Protein AF-A0A925TWE1-F1 (afdb_monomer_lite)

Sequence (85 aa):
TETGIKLKLLQALFKGRFCIVNSAMVNNTGLEKYCIVADDAEQMKAAIHKTFKKEFSDADLLFRKNIEKEFSDISEIKKLITLLQ

Radius of gyration: 13.25 Å; chains: 1; bounding box: 26×25×35 Å

Structure (mmCIF, N/CA/C/O backbone):
data_AF-A0A925TWE1-F1
#
_entry.id   AF-A0A925TWE1-F1
#
loop_
_atom_site.group_PDB
_atom_site.id
_atom_site.type_symbol
_atom_site.label_atom_id
_atom_site.label_alt_id
_atom_site.label_comp_id
_atom_site.label_asym_id
_atom_site.label_entity_id
_atom_site.label_seq_id
_atom_site.pdbx_PDB_ins_code
_atom_site.Cartn_x
_atom_site.Cartn_y
_atom_site.Cartn_z
_atom_site.occupancy
_atom_site.B_iso_or_equiv
_atom_site.auth_seq_id
_atom_site.auth_comp_id
_atom_site.auth_asym_id
_atom_site.auth_atom_id
_atom_site.pdbx_PDB_model_num
ATOM 1 N N . THR A 1 1 ? -13.630 -9.712 12.750 1.00 35.34 1 THR A N 1
ATOM 2 C CA . THR A 1 1 ? -12.247 -10.208 12.972 1.00 35.34 1 THR A CA 1
ATOM 3 C C . THR A 1 1 ? -11.227 -9.501 12.066 1.00 35.34 1 THR A C 1
ATOM 5 O O . THR A 1 1 ? -10.252 -10.104 11.643 1.00 35.34 1 THR A O 1
ATOM 8 N N . GLU A 1 2 ? -11.374 -8.192 11.813 1.00 51.19 2 GLU A N 1
ATOM 9 C CA . GLU A 1 2 ? -10.611 -7.456 10.773 1.00 51.19 2 GLU A CA 1
ATOM 10 C C . GLU A 1 2 ? -9.422 -6.623 11.295 1.00 51.19 2 GLU A C 1
ATOM 12 O O . GLU A 1 2 ? -8.661 -6.045 10.520 1.00 51.19 2 GLU A O 1
ATOM 17 N N . THR A 1 3 ? -9.221 -6.547 12.611 1.00 55.38 3 THR A N 1
ATOM 18 C CA . THR A 1 3 ? -8.224 -5.652 13.229 1.00 55.38 3 THR A CA 1
ATOM 19 C C . THR A 1 3 ? -6.773 -6.092 13.004 1.00 55.38 3 THR A C 1
ATOM 21 O O . THR A 1 3 ? -5.876 -5.252 12.932 1.00 55.38 3 THR A O 1
ATOM 24 N N . GLY A 1 4 ? -6.522 -7.392 12.815 1.00 64.56 4 GLY A N 1
ATOM 25 C CA . GLY A 1 4 ? -5.167 -7.925 12.632 1.00 64.56 4 GLY A CA 1
ATOM 26 C C . GLY A 1 4 ? -4.493 -7.512 11.318 1.00 64.56 4 GLY A C 1
ATOM 27 O O . GLY A 1 4 ? -3.275 -7.346 11.283 1.00 64.56 4 GLY A O 1
ATOM 28 N N . ILE A 1 5 ? -5.266 -7.319 10.242 1.00 71.31 5 ILE A N 1
ATOM 29 C CA . ILE A 1 5 ? -4.732 -6.904 8.932 1.00 71.31 5 ILE A CA 1
ATOM 30 C C . ILE A 1 5 ? -4.359 -5.420 8.962 1.00 71.31 5 ILE A C 1
ATOM 32 O O . ILE A 1 5 ? -3.256 -5.069 8.545 1.00 71.31 5 ILE A O 1
ATOM 36 N N . LYS A 1 6 ? -5.218 -4.573 9.550 1.00 73.19 6 LYS A N 1
A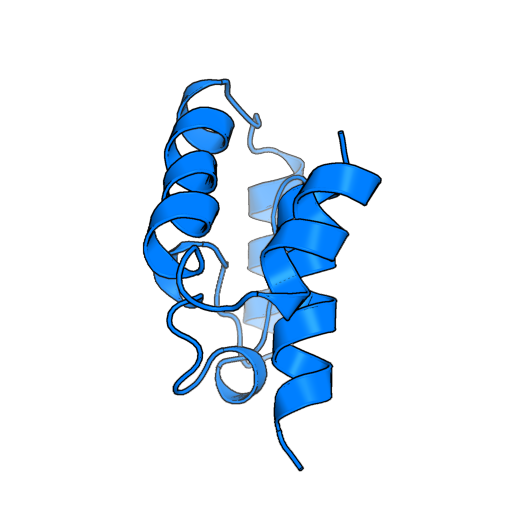TOM 37 C CA . LYS A 1 6 ? -4.952 -3.136 9.731 1.00 73.19 6 LYS A CA 1
ATOM 38 C C . LYS A 1 6 ? -3.632 -2.896 10.465 1.00 73.19 6 LYS A C 1
ATOM 40 O O . LYS A 1 6 ? -2.807 -2.120 9.994 1.00 73.19 6 LYS A O 1
ATOM 45 N N . LEU A 1 7 ? -3.390 -3.611 11.568 1.00 76.94 7 LEU A N 1
ATOM 46 C CA . LEU A 1 7 ? -2.175 -3.428 12.368 1.00 76.94 7 LEU A CA 1
ATOM 47 C C . LEU A 1 7 ? -0.905 -3.890 11.636 1.00 76.94 7 LEU A C 1
ATOM 49 O O . LEU A 1 7 ? 0.113 -3.199 11.661 1.00 76.94 7 LEU A O 1
ATOM 53 N N . LYS A 1 8 ? -0.965 -5.036 10.946 1.00 80.56 8 LYS A N 1
ATOM 54 C CA . LYS A 1 8 ? 0.165 -5.548 10.152 1.00 80.56 8 LYS A CA 1
ATOM 55 C C . LYS A 1 8 ? 0.520 -4.608 9.003 1.00 80.56 8 LYS A C 1
ATOM 57 O O . LYS A 1 8 ? 1.699 -4.358 8.764 1.00 80.56 8 LYS A O 1
ATOM 62 N N . LEU A 1 9 ? -0.490 -4.076 8.315 1.00 83.06 9 LEU A N 1
ATOM 63 C CA . LEU A 1 9 ? -0.287 -3.135 7.221 1.00 83.06 9 LEU A CA 1
ATOM 64 C C . LEU A 1 9 ? 0.307 -1.816 7.717 1.00 83.06 9 LEU A C 1
ATOM 66 O O . LEU A 1 9 ? 1.242 -1.294 7.117 1.00 83.06 9 LEU A O 1
ATOM 70 N N . LEU A 1 10 ? -0.187 -1.320 8.847 1.00 82.31 10 LEU A N 1
ATOM 71 C CA . LEU A 1 10 ? 0.342 -0.125 9.482 1.00 82.31 10 LEU A CA 1
ATOM 72 C C . LEU A 1 10 ? 1.823 -0.294 9.844 1.00 82.31 10 LEU A C 1
ATOM 74 O O . LEU A 1 10 ? 2.651 0.541 9.490 1.00 82.31 10 LEU A O 1
ATOM 78 N N . GLN A 1 11 ? 2.180 -1.416 10.471 1.00 81.94 11 GLN A N 1
ATOM 79 C CA . GLN A 1 11 ? 3.574 -1.731 10.774 1.00 81.94 11 GLN A CA 1
ATOM 80 C C . GLN A 1 11 ? 4.435 -1.788 9.502 1.00 81.94 11 GLN A C 1
ATOM 82 O O . GLN A 1 11 ? 5.561 -1.289 9.504 1.00 81.94 11 GLN A O 1
ATOM 87 N N . ALA A 1 12 ? 3.921 -2.376 8.418 1.00 86.44 12 ALA A N 1
ATOM 88 C CA . ALA A 1 12 ? 4.620 -2.420 7.138 1.00 86.44 12 ALA A CA 1
ATOM 89 C C . ALA A 1 12 ? 4.814 -1.017 6.533 1.00 86.44 12 ALA A C 1
ATOM 91 O O . ALA A 1 12 ? 5.878 -0.745 5.984 1.00 86.44 12 ALA A O 1
ATOM 92 N N . LEU A 1 13 ? 3.838 -0.116 6.683 1.00 85.81 13 LEU A N 1
ATOM 93 C CA . LEU A 1 13 ? 3.922 1.274 6.221 1.00 85.81 13 LEU A CA 1
ATOM 94 C C . LEU A 1 13 ? 4.937 2.107 7.010 1.00 85.81 13 LEU A C 1
ATOM 96 O O . LEU A 1 13 ? 5.618 2.940 6.415 1.00 85.81 13 LEU A O 1
ATOM 100 N N . PHE A 1 14 ? 5.061 1.870 8.320 1.00 82.12 14 PHE A N 1
ATOM 101 C CA . PHE A 1 14 ? 6.043 2.559 9.164 1.00 82.12 14 PHE A CA 1
ATOM 102 C C . PHE A 1 14 ? 7.466 2.0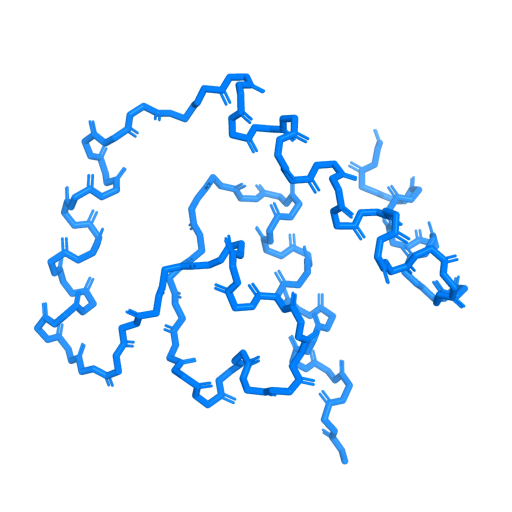18 8.992 1.00 82.12 14 PHE A C 1
ATOM 104 O O . PHE A 1 14 ? 8.414 2.797 8.975 1.00 82.12 1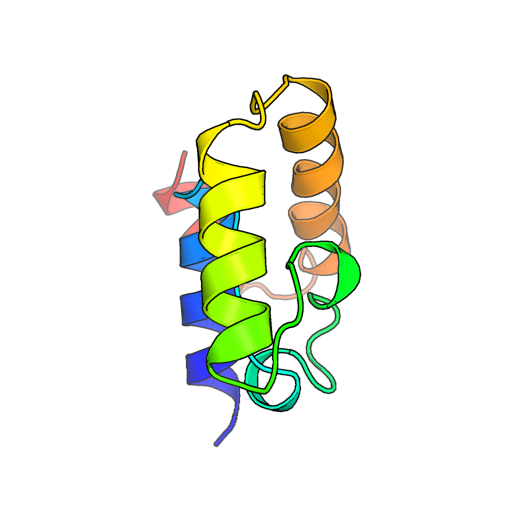4 PHE A O 1
ATOM 111 N N . LYS A 1 15 ? 7.638 0.696 8.854 1.00 81.19 15 LYS A N 1
ATOM 112 C CA . LYS A 1 15 ? 8.968 0.073 8.699 1.00 81.19 15 LYS A CA 1
ATOM 113 C C . LYS A 1 15 ? 9.452 -0.006 7.247 1.00 81.19 15 LYS A C 1
ATOM 115 O O . LYS A 1 15 ? 10.617 -0.312 7.009 1.00 81.19 15 LYS A O 1
ATOM 120 N N . GLY A 1 16 ? 8.560 0.183 6.278 1.00 82.44 16 GLY A N 1
ATOM 121 C CA . GLY A 1 16 ? 8.809 -0.061 4.859 1.00 82.44 16 GLY A CA 1
ATOM 122 C C . GLY A 1 16 ? 8.823 1.200 3.992 1.00 82.44 16 GLY A C 1
ATOM 123 O O . GLY A 1 16 ? 8.399 2.279 4.396 1.00 82.44 16 GLY A O 1
ATOM 124 N N . ARG A 1 17 ? 9.299 1.046 2.746 1.00 87.19 17 ARG A N 1
ATOM 125 C CA . ARG A 1 17 ? 9.361 2.127 1.741 1.00 87.19 17 ARG A CA 1
ATOM 126 C C . ARG A 1 17 ? 8.122 2.214 0.865 1.00 87.19 17 ARG A C 1
ATOM 128 O O . ARG A 1 17 ? 7.533 3.276 0.776 1.00 87.19 17 ARG A O 1
ATOM 135 N N . PHE A 1 18 ? 7.702 1.136 0.218 1.00 90.06 18 PHE A N 1
ATOM 136 C CA . PHE A 1 18 ? 6.461 1.096 -0.559 1.00 90.06 18 PHE A CA 1
ATOM 137 C C . PHE A 1 18 ? 5.706 -0.173 -0.173 1.00 90.06 18 PHE A C 1
ATOM 139 O O . PHE A 1 18 ? 6.303 -1.246 -0.131 1.00 90.06 18 PHE A O 1
ATOM 146 N N . CYS A 1 19 ? 4.413 -0.049 0.122 1.00 91.19 19 CYS A N 1
ATOM 147 C CA . CYS A 1 19 ? 3.550 -1.185 0.433 1.00 91.19 19 CYS A CA 1
ATOM 148 C C . CYS A 1 19 ? 2.649 -1.457 -0.765 1.00 91.19 19 CYS A C 1
ATOM 150 O O . CYS A 1 19 ? 1.844 -0.602 -1.128 1.00 91.19 19 CYS A O 1
ATOM 152 N N . ILE A 1 20 ? 2.808 -2.631 -1.371 1.00 93.00 20 ILE A N 1
ATOM 153 C CA . ILE A 1 20 ? 1.954 -3.117 -2.454 1.00 93.00 20 ILE A CA 1
ATOM 154 C C . ILE A 1 20 ? 0.978 -4.113 -1.839 1.00 93.00 20 ILE A C 1
ATOM 156 O O . ILE A 1 20 ? 1.396 -5.006 -1.102 1.00 93.00 20 ILE A O 1
ATOM 160 N N . VAL A 1 21 ? -0.309 -3.922 -2.091 1.00 91.44 21 VAL A N 1
ATOM 161 C CA . VAL A 1 21 ? -1.394 -4.651 -1.429 1.00 91.44 21 VAL A CA 1
ATOM 162 C C . VAL A 1 21 ? -2.542 -4.888 -2.395 1.00 91.44 21 VAL A C 1
ATOM 164 O O . VAL A 1 21 ? -2.718 -4.131 -3.346 1.00 91.44 21 VAL A O 1
ATOM 167 N N . ASN A 1 22 ? -3.368 -5.886 -2.107 1.00 91.62 22 ASN A N 1
ATOM 168 C CA . ASN A 1 22 ? -4.621 -6.083 -2.829 1.00 91.62 22 ASN A CA 1
ATOM 169 C C . ASN A 1 22 ? -5.714 -5.193 -2.224 1.00 91.62 22 ASN A C 1
ATOM 171 O O . ASN A 1 22 ? -5.676 -4.873 -1.031 1.00 91.62 22 ASN A O 1
ATOM 175 N N . SER A 1 23 ? -6.735 -4.864 -3.011 1.00 90.25 23 SER A N 1
ATOM 176 C CA . SER A 1 23 ? -7.898 -4.070 -2.602 1.00 90.25 23 SER A CA 1
ATOM 177 C C . SER A 1 23 ? -8.551 -4.631 -1.340 1.00 90.25 23 SER A C 1
ATOM 179 O O . SER A 1 23 ? -8.879 -3.884 -0.422 1.00 90.25 23 SER A O 1
ATOM 181 N N . ALA A 1 24 ? -8.646 -5.960 -1.225 1.00 86.88 24 ALA A N 1
ATOM 182 C CA . ALA A 1 24 ? -9.203 -6.630 -0.049 1.00 86.88 24 ALA A CA 1
ATOM 183 C C . ALA A 1 24 ? -8.447 -6.329 1.262 1.00 86.88 24 ALA A C 1
ATOM 185 O O . ALA A 1 24 ? -9.045 -6.383 2.332 1.00 86.88 24 ALA A O 1
ATOM 186 N N . MET A 1 25 ? -7.148 -6.009 1.202 1.00 82.94 25 MET A N 1
ATOM 187 C CA . MET A 1 25 ? -6.346 -5.705 2.394 1.00 82.94 25 MET A CA 1
ATOM 188 C C . MET A 1 25 ? -6.546 -4.282 2.909 1.00 82.94 25 MET A C 1
ATOM 190 O O . MET A 1 25 ? -6.343 -4.036 4.097 1.00 82.94 25 MET A O 1
ATOM 194 N N . VAL A 1 26 ? -6.883 -3.350 2.018 1.00 85.75 26 VAL A N 1
ATOM 195 C CA . VAL A 1 26 ? -7.012 -1.928 2.350 1.00 85.75 26 VAL A CA 1
ATOM 196 C C . VAL A 1 26 ? -8.450 -1.458 2.429 1.00 85.75 26 VAL A C 1
ATOM 198 O O . VAL A 1 26 ? -8.674 -0.395 2.991 1.00 85.75 26 VAL A O 1
ATOM 201 N N . ASN A 1 27 ? -9.412 -2.239 1.946 1.00 84.12 27 ASN A N 1
ATOM 202 C CA . ASN A 1 27 ? -10.817 -1.859 1.938 1.00 84.12 27 ASN A CA 1
ATOM 203 C C . ASN A 1 27 ? -11.318 -1.463 3.340 1.00 84.12 27 ASN A C 1
ATOM 205 O O . ASN A 1 27 ? -11.157 -2.220 4.301 1.00 84.12 27 ASN A O 1
ATOM 209 N N . ASN A 1 28 ? -11.934 -0.284 3.461 1.00 78.00 28 ASN A N 1
ATOM 210 C CA . ASN A 1 28 ? -12.446 0.272 4.723 1.00 78.00 28 ASN A CA 1
ATOM 211 C C . ASN A 1 28 ? -11.373 0.422 5.821 1.00 78.00 28 ASN A C 1
ATOM 213 O O . ASN A 1 28 ? -11.668 0.375 7.027 1.00 78.00 28 ASN A O 1
ATOM 217 N N . THR A 1 29 ? -10.105 0.571 5.428 1.00 78.31 29 THR A N 1
ATOM 218 C CA . THR A 1 29 ? -9.007 0.786 6.379 1.00 78.31 29 THR A CA 1
ATOM 219 C C . THR A 1 29 ? -8.603 2.244 6.504 1.00 78.31 29 THR A C 1
ATOM 221 O O . THR A 1 29 ? -8.068 2.593 7.551 1.00 78.31 29 THR A O 1
ATOM 224 N N . GLY A 1 30 ? -8.861 3.083 5.496 1.00 80.75 30 GLY A N 1
ATOM 225 C CA . GLY A 1 30 ? -8.331 4.448 5.430 1.00 80.75 30 GLY A CA 1
ATOM 226 C C . GLY A 1 30 ? -6.848 4.502 5.030 1.00 80.75 30 GLY A C 1
ATOM 227 O O . GLY A 1 30 ? -6.267 5.587 4.949 1.00 80.75 30 GLY A O 1
ATOM 228 N N . LEU A 1 31 ? -6.220 3.343 4.784 1.00 84.38 31 LEU A N 1
ATOM 229 C CA . LEU A 1 31 ? -4.816 3.214 4.393 1.00 84.38 31 LEU A CA 1
ATOM 230 C C . LEU A 1 31 ? -4.610 3.105 2.877 1.00 84.38 31 LEU A C 1
ATOM 232 O O . LEU A 1 31 ? -3.467 3.112 2.423 1.00 84.38 31 LEU A O 1
ATOM 236 N N . GLU A 1 32 ? -5.688 3.052 2.091 1.00 87.56 32 GLU A N 1
ATOM 237 C CA . GLU A 1 32 ? -5.682 2.877 0.634 1.00 87.56 32 GLU A CA 1
ATOM 238 C C . GLU A 1 32 ? -4.738 3.884 -0.045 1.00 87.56 32 GLU A C 1
ATOM 240 O O . GLU A 1 32 ? -3.945 3.523 -0.909 1.00 87.56 32 GLU A O 1
ATOM 245 N N . LYS A 1 33 ? -4.761 5.144 0.407 1.00 87.50 33 LYS A N 1
ATOM 246 C CA . LYS A 1 33 ? -3.952 6.249 -0.138 1.00 87.50 33 LYS A CA 1
ATOM 247 C C . LYS A 1 33 ? -2.458 6.180 0.191 1.00 87.50 33 LYS A C 1
ATOM 249 O O . LYS A 1 33 ? -1.668 6.896 -0.419 1.00 87.50 33 LYS A O 1
ATOM 254 N N . TYR A 1 34 ? -2.063 5.352 1.156 1.00 87.81 34 TYR A N 1
ATOM 255 C CA . TYR A 1 34 ? -0.665 5.175 1.560 1.00 87.81 34 TYR A CA 1
ATOM 256 C C . TYR A 1 34 ? -0.027 3.923 0.938 1.00 87.81 34 TYR A C 1
ATOM 258 O O . TYR A 1 34 ? 1.185 3.716 1.071 1.00 87.81 34 TYR A O 1
ATOM 266 N N . CYS A 1 35 ? -0.824 3.108 0.243 1.00 90.88 35 CYS A N 1
ATOM 267 C CA . CYS A 1 35 ? -0.407 1.871 -0.400 1.00 90.88 35 CYS A CA 1
ATOM 268 C C . CYS A 1 35 ? -0.580 1.934 -1.923 1.00 90.88 35 CYS A C 1
ATOM 270 O O . CYS A 1 35 ? -1.295 2.767 -2.469 1.00 90.88 35 CYS A O 1
ATOM 272 N N . ILE A 1 36 ? 0.090 1.022 -2.620 1.00 93.25 36 ILE A N 1
ATOM 273 C CA . ILE A 1 36 ? -0.105 0.780 -4.047 1.00 93.25 36 ILE A CA 1
ATOM 274 C C . ILE A 1 36 ? -1.028 -0.423 -4.166 1.00 93.25 36 ILE A C 1
ATOM 276 O O . ILE A 1 36 ? -0.665 -1.521 -3.744 1.00 93.25 36 ILE A O 1
ATOM 280 N N . VAL A 1 37 ? -2.213 -0.206 -4.726 1.00 93.19 37 VAL A N 1
ATOM 281 C CA . VAL A 1 37 ? -3.209 -1.262 -4.889 1.00 93.19 37 VAL A CA 1
ATOM 282 C C . VAL A 1 37 ? -2.960 -2.012 -6.197 1.00 93.19 37 VAL A C 1
ATOM 284 O O . VAL A 1 37 ? -2.875 -1.398 -7.260 1.00 93.19 37 VAL A O 1
ATOM 287 N N . ALA A 1 38 ? -2.805 -3.329 -6.099 1.00 95.12 38 ALA A N 1
ATOM 288 C CA . ALA A 1 38 ? -2.644 -4.256 -7.213 1.00 95.12 38 ALA A CA 1
ATOM 289 C C . ALA A 1 38 ? -3.358 -5.568 -6.862 1.00 95.12 38 ALA A C 1
ATOM 291 O O . ALA A 1 38 ? -3.006 -6.206 -5.874 1.00 95.12 38 ALA A O 1
ATOM 292 N N . ASP A 1 39 ? -4.362 -5.958 -7.646 1.00 93.12 39 ASP A N 1
ATOM 293 C CA . ASP A 1 39 ? -5.237 -7.097 -7.337 1.00 93.12 39 ASP A CA 1
ATOM 294 C C . ASP A 1 39 ? -4.837 -8.389 -8.051 1.00 93.12 39 ASP A C 1
ATOM 296 O O . ASP A 1 39 ? -5.128 -9.481 -7.557 1.00 93.12 39 ASP A O 1
ATOM 300 N N . ASP A 1 40 ? -4.139 -8.276 -9.182 1.00 94.75 40 ASP A N 1
ATOM 301 C CA . ASP A 1 40 ? -3.659 -9.418 -9.954 1.00 94.75 40 ASP A CA 1
ATOM 302 C C . ASP A 1 40 ? -2.124 -9.508 -10.011 1.00 94.75 40 ASP A C 1
ATOM 304 O O . ASP A 1 40 ? -1.381 -8.579 -9.677 1.00 94.75 40 ASP A O 1
ATOM 308 N N . ALA A 1 41 ? -1.637 -10.679 -10.426 1.00 94.31 41 ALA A N 1
ATOM 309 C CA . ALA A 1 41 ? -0.211 -10.982 -10.456 1.00 94.31 41 ALA A CA 1
ATOM 310 C C . ALA A 1 41 ? 0.578 -10.076 -11.416 1.00 94.31 41 ALA A C 1
ATOM 312 O O . ALA A 1 41 ? 1.733 -9.751 -11.136 1.00 94.31 41 ALA A O 1
ATOM 313 N N . GLU A 1 42 ? -0.020 -9.654 -12.530 1.00 95.31 42 GLU A N 1
ATOM 314 C CA . GLU A 1 42 ? 0.646 -8.805 -13.518 1.00 95.31 42 GLU A CA 1
ATOM 315 C C . GLU A 1 42 ? 0.749 -7.363 -13.014 1.00 95.31 42 GLU A C 1
ATOM 317 O O . GLU A 1 42 ? 1.824 -6.758 -13.076 1.00 95.31 42 GLU A O 1
ATOM 322 N N . GLN A 1 43 ? -0.315 -6.844 -12.397 1.00 95.19 43 GLN A N 1
ATOM 323 C CA . GLN A 1 43 ? -0.299 -5.561 -11.696 1.00 95.19 43 GLN A CA 1
ATOM 324 C C . GLN A 1 43 ? 0.737 -5.552 -10.574 1.00 95.19 43 GLN A C 1
ATOM 326 O O . GLN A 1 43 ? 1.492 -4.586 -10.435 1.00 95.19 43 GLN A O 1
ATOM 331 N N . MET A 1 44 ? 0.823 -6.632 -9.794 1.00 94.00 44 MET A N 1
ATOM 332 C CA . MET A 1 44 ? 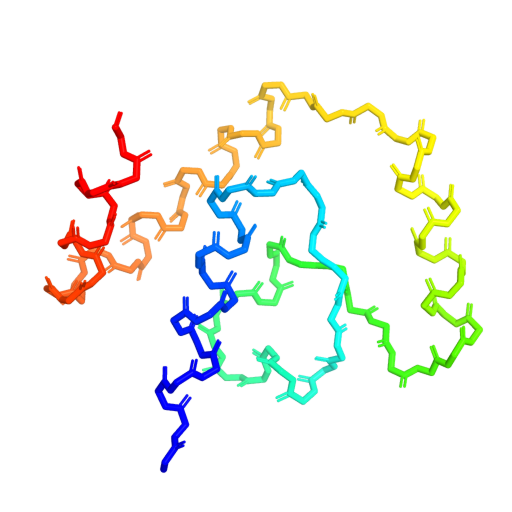1.767 -6.720 -8.685 1.00 94.00 44 MET A CA 1
ATOM 333 C C . MET A 1 44 ? 3.218 -6.762 -9.183 1.00 94.00 44 MET A C 1
ATOM 335 O O . MET A 1 44 ? 4.056 -6.012 -8.679 1.00 94.00 44 MET A O 1
ATOM 339 N N . LYS A 1 45 ? 3.520 -7.540 -10.234 1.00 94.94 45 LYS A N 1
ATOM 340 C CA . LYS A 1 45 ? 4.840 -7.523 -10.897 1.00 94.94 45 LYS A CA 1
ATOM 341 C C . LYS A 1 45 ? 5.198 -6.129 -11.410 1.00 94.94 45 LYS A C 1
ATOM 343 O O . LYS A 1 45 ? 6.310 -5.650 -11.177 1.00 94.94 45 LYS A O 1
ATOM 348 N N . ALA A 1 46 ? 4.267 -5.461 -12.089 1.00 94.81 46 ALA A N 1
ATOM 349 C CA . ALA A 1 46 ? 4.483 -4.116 -12.610 1.00 94.81 46 ALA A CA 1
ATOM 350 C C . ALA A 1 46 ? 4.744 -3.106 -11.479 1.00 94.81 46 ALA A C 1
ATOM 352 O O . ALA A 1 46 ? 5.677 -2.302 -11.564 1.00 94.81 46 ALA A O 1
ATOM 353 N N . ALA A 1 47 ? 3.968 -3.180 -10.394 1.00 93.31 47 ALA A N 1
ATOM 354 C CA . ALA A 1 47 ? 4.133 -2.339 -9.215 1.00 93.31 47 ALA A CA 1
ATOM 355 C C . ALA A 1 47 ? 5.498 -2.553 -8.548 1.00 93.31 47 ALA A C 1
ATOM 357 O O . ALA A 1 47 ? 6.163 -1.569 -8.215 1.00 93.31 47 ALA A O 1
ATOM 358 N N . ILE A 1 48 ? 5.951 -3.805 -8.416 1.00 92.88 48 ILE A N 1
ATOM 359 C CA . ILE A 1 48 ? 7.279 -4.145 -7.883 1.00 92.88 48 ILE A CA 1
ATOM 360 C C . ILE A 1 48 ? 8.372 -3.525 -8.757 1.00 92.88 48 ILE A C 1
ATOM 362 O O . ILE A 1 48 ? 9.209 -2.785 -8.249 1.00 92.88 48 ILE A O 1
ATOM 366 N N . HIS A 1 49 ? 8.350 -3.743 -10.075 1.00 94.06 49 HIS A N 1
ATOM 367 C CA . HIS A 1 49 ? 9.370 -3.176 -10.966 1.00 94.06 49 HIS A CA 1
ATOM 368 C C . HIS A 1 49 ? 9.399 -1.643 -10.937 1.00 94.06 49 HIS A C 1
ATOM 370 O O . HIS A 1 49 ? 10.476 -1.042 -10.958 1.00 94.06 49 HIS A O 1
ATOM 376 N N . LYS A 1 50 ? 8.226 -1.004 -10.862 1.00 92.31 50 LYS A N 1
ATOM 377 C CA . LYS A 1 50 ? 8.104 0.454 -10.779 1.00 92.31 50 LYS A CA 1
ATOM 378 C C . LYS A 1 50 ? 8.658 0.993 -9.463 1.00 92.31 50 LYS A C 1
ATOM 380 O O . LYS A 1 50 ? 9.406 1.964 -9.471 1.00 92.31 50 LYS A O 1
ATOM 385 N N . THR A 1 51 ? 8.306 0.369 -8.342 1.00 90.69 51 THR A N 1
ATOM 386 C CA . THR A 1 51 ? 8.760 0.801 -7.010 1.00 90.69 51 THR A CA 1
ATOM 387 C C . THR A 1 51 ? 10.223 0.497 -6.754 1.00 90.69 51 THR A C 1
ATOM 389 O O . THR A 1 51 ? 10.878 1.273 -6.070 1.00 90.69 51 THR A O 1
ATOM 392 N N . PHE A 1 52 ? 10.767 -0.569 -7.341 1.00 88.44 52 PHE A N 1
ATOM 393 C CA . PHE A 1 52 ? 12.181 -0.908 -7.202 1.00 88.44 52 PHE A CA 1
ATOM 394 C C . PHE A 1 52 ? 13.102 0.183 -7.763 1.00 88.44 52 PHE A C 1
ATOM 396 O O . PHE A 1 52 ? 14.172 0.433 -7.219 1.00 88.44 52 PHE A O 1
ATOM 403 N N . LYS A 1 53 ? 12.664 0.854 -8.835 1.00 88.00 53 LYS A N 1
ATOM 404 C CA . LYS A 1 53 ? 13.383 1.970 -9.468 1.00 88.00 53 LYS A CA 1
ATOM 405 C C . LYS A 1 53 ? 12.996 3.340 -8.910 1.00 88.00 53 LYS A C 1
ATOM 407 O O . LYS A 1 53 ? 13.619 4.332 -9.272 1.00 88.00 53 LYS A O 1
ATOM 412 N N . LYS A 1 54 ? 11.941 3.417 -8.094 1.00 88.81 54 LYS A N 1
ATOM 413 C CA . LYS A 1 54 ? 11.446 4.679 -7.546 1.00 88.81 54 LYS A CA 1
ATOM 414 C C . LYS A 1 54 ? 12.254 5.031 -6.300 1.00 88.81 54 LYS A C 1
ATOM 416 O O . LYS A 1 54 ? 12.330 4.240 -5.360 1.00 88.81 54 LYS A O 1
ATOM 421 N N . GLU A 1 55 ? 12.814 6.233 -6.275 1.00 86.00 55 GLU A N 1
ATOM 422 C CA . GLU A 1 55 ? 13.414 6.766 -5.057 1.00 86.00 55 GLU A CA 1
ATOM 423 C C . GLU A 1 55 ? 12.332 7.064 -4.019 1.00 86.00 55 GLU A C 1
ATOM 425 O O . GLU A 1 55 ? 11.218 7.483 -4.343 1.00 86.00 55 GLU A O 1
ATOM 430 N N . PHE A 1 56 ? 12.656 6.790 -2.760 1.00 84.81 56 PHE A N 1
ATOM 431 C CA . PHE A 1 56 ? 11.782 7.080 -1.638 1.00 84.81 56 PHE A CA 1
ATOM 432 C C . PHE A 1 56 ? 12.277 8.366 -0.986 1.00 84.81 56 PHE A C 1
ATOM 434 O O . PHE A 1 56 ? 13.370 8.383 -0.423 1.00 84.81 56 PHE A O 1
ATOM 441 N N . SER A 1 57 ? 11.506 9.439 -1.142 1.00 86.38 57 SER A N 1
ATOM 442 C CA . SER A 1 57 ? 11.914 10.792 -0.768 1.00 86.38 57 SER A CA 1
ATOM 443 C C . SER A 1 57 ? 11.416 11.184 0.622 1.00 86.38 57 SER A C 1
ATOM 445 O O . SER A 1 57 ? 10.459 10.611 1.151 1.00 86.38 57 SER A O 1
ATOM 447 N N . ASP A 1 58 ? 11.998 12.241 1.187 1.00 83.25 58 ASP A N 1
ATOM 448 C CA . ASP A 1 58 ? 11.524 12.825 2.447 1.00 83.25 58 ASP A CA 1
ATOM 449 C C . ASP A 1 58 ? 10.081 13.342 2.352 1.00 83.25 58 ASP A C 1
ATOM 451 O O . ASP A 1 58 ? 9.352 13.356 3.345 1.00 83.25 58 ASP A O 1
ATOM 455 N N . ALA A 1 59 ? 9.623 13.711 1.151 1.00 84.44 59 ALA A N 1
ATOM 456 C CA . ALA A 1 59 ? 8.228 14.064 0.913 1.00 84.44 59 ALA A CA 1
ATOM 457 C C . ALA A 1 59 ? 7.296 12.852 1.094 1.00 84.44 59 ALA A C 1
ATOM 459 O O . ALA A 1 59 ? 6.216 12.998 1.667 1.00 84.44 59 ALA A O 1
ATOM 460 N N . ASP A 1 60 ? 7.722 11.651 0.681 1.00 84.12 60 ASP A N 1
ATOM 461 C CA . ASP A 1 60 ? 6.961 10.418 0.909 1.00 84.12 60 ASP A CA 1
ATOM 462 C C . ASP A 1 60 ? 6.905 10.072 2.414 1.00 84.12 60 ASP A C 1
ATOM 464 O O . ASP A 1 60 ? 5.860 9.650 2.918 1.00 84.12 60 ASP A O 1
ATOM 468 N N . LEU A 1 61 ? 7.997 10.307 3.156 1.00 82.44 61 LEU A N 1
ATOM 469 C CA . LEU A 1 61 ? 8.031 10.172 4.622 1.00 82.44 61 LEU A CA 1
ATOM 470 C C . LEU A 1 61 ? 7.084 11.159 5.314 1.00 82.44 61 LEU A C 1
ATOM 472 O O . LEU A 1 61 ? 6.307 10.769 6.186 1.00 82.44 61 LEU A O 1
ATOM 476 N N . LEU A 1 62 ? 7.127 12.434 4.923 1.00 83.12 62 LEU A N 1
ATOM 477 C CA . LEU A 1 62 ? 6.250 13.477 5.459 1.00 83.12 62 LEU A CA 1
ATOM 478 C C . LEU A 1 62 ? 4.781 13.172 5.174 1.00 83.12 62 LEU A 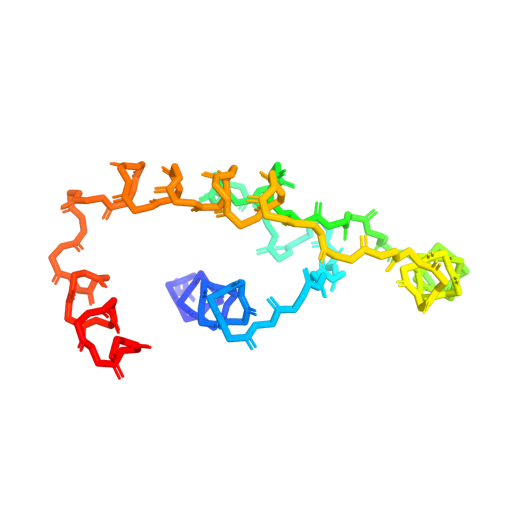C 1
ATOM 480 O O . LEU A 1 62 ? 3.944 13.314 6.064 1.00 83.12 62 LEU A O 1
ATOM 484 N N . PHE A 1 63 ? 4.474 12.698 3.966 1.00 83.31 63 PHE A N 1
ATOM 485 C CA . PHE A 1 63 ? 3.125 12.278 3.609 1.00 83.31 63 PHE A CA 1
ATOM 486 C C . PHE A 1 63 ? 2.629 11.154 4.526 1.00 83.31 63 PHE A C 1
ATOM 488 O O . PHE A 1 63 ? 1.490 11.206 4.989 1.00 83.31 63 PHE A O 1
ATOM 495 N N . ARG A 1 64 ? 3.491 10.188 4.878 1.00 82.00 64 ARG A N 1
ATOM 496 C CA . ARG A 1 64 ? 3.145 9.110 5.818 1.00 82.00 64 ARG A CA 1
ATOM 497 C C . ARG A 1 64 ? 2.944 9.554 7.256 1.00 82.00 64 ARG A C 1
ATOM 499 O O . ARG A 1 64 ? 2.147 8.929 7.946 1.00 82.00 64 ARG A O 1
ATOM 506 N N . LYS A 1 65 ? 3.568 10.639 7.718 1.00 80.81 65 LYS A N 1
ATOM 507 C CA . LYS A 1 65 ? 3.287 11.170 9.066 1.00 80.81 65 LYS A CA 1
ATOM 508 C C . LYS A 1 65 ? 1.820 11.568 9.254 1.00 80.81 65 LYS A C 1
ATOM 510 O O . LYS A 1 65 ? 1.337 11.609 10.380 1.00 80.81 65 LYS A O 1
ATOM 515 N N . ASN A 1 66 ? 1.076 11.810 8.172 1.00 82.19 66 ASN A N 1
ATOM 516 C CA . ASN A 1 66 ? -0.365 12.056 8.260 1.00 82.19 66 ASN A CA 1
ATOM 517 C C . ASN A 1 66 ? -1.159 10.825 8.731 1.00 82.19 66 ASN A C 1
ATOM 519 O O . ASN A 1 66 ? -2.216 10.999 9.334 1.00 82.19 66 ASN A O 1
ATOM 523 N N . ILE A 1 67 ? -0.623 9.609 8.562 1.00 81.12 67 ILE A N 1
ATOM 524 C CA . ILE A 1 67 ? -1.198 8.383 9.134 1.00 81.12 67 ILE A CA 1
ATOM 525 C C . ILE A 1 67 ? -1.303 8.520 10.656 1.00 81.12 67 ILE A C 1
ATOM 527 O O . ILE A 1 67 ? -2.329 8.193 11.236 1.00 81.12 67 ILE A O 1
ATOM 531 N N . GLU A 1 68 ? -0.281 9.057 11.326 1.00 73.19 68 GLU A N 1
ATOM 532 C CA . GLU A 1 68 ? -0.315 9.218 12.784 1.00 73.19 68 GLU A CA 1
ATOM 533 C C . GLU A 1 68 ? -1.479 10.101 13.231 1.00 73.19 68 GLU A C 1
ATOM 535 O O . GLU A 1 68 ? -2.100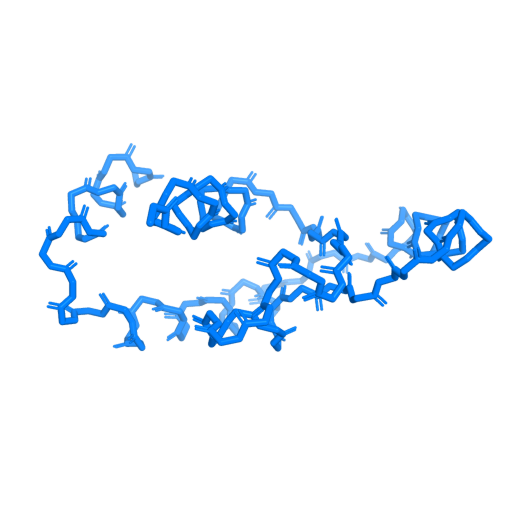 9.808 14.245 1.00 73.19 68 GLU A O 1
ATOM 540 N N . LYS A 1 69 ? -1.812 11.146 12.463 1.00 73.75 69 LYS A N 1
ATOM 541 C CA . LYS A 1 69 ? -2.942 12.036 12.761 1.00 73.75 69 LYS A CA 1
ATOM 542 C C . LYS A 1 69 ? -4.276 11.325 12.570 1.00 73.75 69 LYS A C 1
ATOM 544 O O . LYS A 1 69 ? -5.118 11.383 13.459 1.00 73.75 69 LYS A O 1
ATOM 549 N N . GLU A 1 70 ? -4.441 10.623 11.453 1.00 73.81 70 GLU A N 1
ATOM 550 C CA . GLU A 1 70 ? -5.677 9.901 11.122 1.00 73.81 70 GLU A CA 1
ATOM 551 C C . GLU A 1 70 ? -5.947 8.704 12.040 1.00 73.81 70 GLU A C 1
ATOM 553 O O . GLU A 1 70 ? -7.095 8.317 12.225 1.00 73.81 70 GLU A O 1
ATOM 558 N N . PHE A 1 71 ? -4.902 8.144 12.651 1.00 70.12 71 PHE A N 1
ATOM 559 C CA . PHE A 1 71 ? -5.000 7.007 13.566 1.00 70.12 71 PHE A CA 1
ATOM 560 C C . PHE A 1 71 ? -4.705 7.394 15.031 1.00 70.12 71 PHE A C 1
ATOM 562 O O . PHE A 1 71 ? -4.626 6.517 15.892 1.00 70.12 71 PHE A O 1
ATOM 569 N N . SER A 1 72 ? -4.572 8.693 15.344 1.00 61.75 72 SER A N 1
ATOM 570 C CA . SER A 1 72 ? -4.226 9.202 16.687 1.00 61.75 72 SER A CA 1
ATOM 571 C C . SER A 1 72 ? -5.292 8.943 17.760 1.00 61.75 72 SER A C 1
ATOM 573 O O . SER A 1 72 ? -4.959 8.925 18.954 1.00 61.75 72 SER A O 1
ATOM 575 N N . ASP A 1 73 ? -6.534 8.687 17.342 1.00 55.81 73 ASP A N 1
ATOM 576 C CA . ASP A 1 73 ? -7.654 8.294 18.206 1.00 55.81 73 ASP A CA 1
ATOM 577 C C . ASP A 1 73 ? -7.588 6.822 18.636 1.00 55.81 73 ASP A C 1
ATOM 579 O O . ASP A 1 73 ? -8.264 6.404 19.577 1.00 55.81 73 ASP A O 1
ATOM 583 N N . ILE A 1 74 ? -6.724 6.024 18.003 1.00 61.16 74 ILE A N 1
ATOM 584 C CA . ILE A 1 74 ? -6.548 4.613 18.331 1.00 61.16 74 ILE A CA 1
ATOM 585 C C . ILE A 1 74 ? -5.375 4.502 19.308 1.00 61.16 74 ILE A C 1
ATOM 587 O O . ILE A 1 74 ? -4.195 4.480 18.948 1.00 61.16 74 ILE A O 1
ATOM 591 N N . SER A 1 75 ? -5.718 4.428 20.591 1.00 54.94 75 SER A N 1
ATOM 592 C CA . SER A 1 75 ? -4.785 4.288 21.718 1.00 54.94 75 SER A CA 1
ATOM 593 C C . SER A 1 75 ? -3.829 3.088 21.587 1.00 54.94 75 SER A C 1
ATOM 595 O O . SER A 1 75 ? -2.712 3.122 22.106 1.00 54.94 75 SER A O 1
ATOM 597 N N . GLU A 1 76 ? -4.219 2.050 20.844 1.00 60.62 76 GLU A N 1
ATOM 598 C CA . GLU A 1 76 ? -3.399 0.871 20.534 1.00 60.62 76 GLU A CA 1
ATOM 599 C C . GLU A 1 76 ? -2.305 1.168 19.495 1.00 60.62 76 GLU A C 1
ATOM 601 O O . GLU A 1 76 ? -1.197 0.639 19.589 1.00 60.62 76 GLU A O 1
ATOM 606 N N . ILE A 1 77 ? -2.574 2.069 18.546 1.00 60.62 77 ILE A N 1
ATOM 607 C CA . ILE A 1 77 ? -1.625 2.479 17.504 1.00 60.62 77 ILE A CA 1
ATOM 608 C C . ILE A 1 77 ? -0.581 3.439 18.067 1.00 60.62 77 ILE A C 1
ATOM 610 O O . ILE A 1 77 ? 0.584 3.336 17.697 1.00 60.62 77 ILE A O 1
ATOM 614 N N . LYS A 1 78 ? -0.945 4.291 19.034 1.00 61.81 78 LYS A N 1
ATOM 615 C CA . LYS A 1 78 ? 0.030 5.125 19.760 1.00 61.81 78 LYS A CA 1
ATOM 616 C C . LYS A 1 78 ? 1.142 4.293 20.396 1.00 61.81 78 LYS A C 1
ATOM 618 O O . LYS A 1 78 ? 2.306 4.640 20.246 1.00 61.81 78 LYS A O 1
ATOM 623 N N . LYS A 1 79 ? 0.806 3.163 21.032 1.00 63.91 79 LYS A N 1
ATOM 624 C CA . LYS A 1 79 ? 1.808 2.243 21.604 1.00 63.91 79 LYS A CA 1
ATOM 625 C C . LYS A 1 79 ? 2.731 1.672 20.530 1.00 63.91 79 LYS A C 1
ATOM 627 O O . LYS A 1 79 ? 3.928 1.558 20.765 1.00 63.91 79 LYS A O 1
ATOM 632 N N . LEU A 1 80 ? 2.183 1.334 19.361 1.00 64.06 80 LEU A N 1
ATOM 633 C CA . LEU A 1 80 ? 2.973 0.844 18.236 1.00 64.06 80 LEU A CA 1
ATOM 634 C C . LEU A 1 80 ? 3.896 1.941 17.689 1.00 64.06 80 LEU A C 1
ATOM 636 O O . LEU A 1 80 ? 5.079 1.684 17.545 1.00 64.06 80 LEU A O 1
ATOM 640 N N . ILE A 1 81 ? 3.396 3.156 17.448 1.00 63.88 81 ILE A N 1
ATOM 641 C CA . ILE A 1 81 ? 4.205 4.293 16.974 1.00 63.88 81 ILE A CA 1
ATOM 642 C C . ILE A 1 81 ? 5.360 4.568 17.944 1.00 63.88 81 ILE A C 1
ATOM 644 O O . ILE A 1 81 ? 6.500 4.671 17.510 1.00 63.88 81 ILE A O 1
ATOM 648 N N . THR A 1 82 ? 5.096 4.592 19.255 1.00 64.25 82 THR A N 1
ATOM 649 C CA . THR A 1 82 ? 6.140 4.764 20.278 1.00 64.25 82 THR A CA 1
ATOM 650 C C . THR A 1 82 ? 7.169 3.627 20.291 1.00 64.25 82 THR A C 1
ATOM 652 O O . THR A 1 82 ? 8.321 3.873 20.610 1.00 64.25 82 THR A O 1
ATOM 655 N N . LEU A 1 83 ? 6.787 2.393 19.941 1.00 61.16 83 LEU A N 1
ATOM 656 C CA . LEU A 1 83 ? 7.705 1.245 19.837 1.00 61.16 83 LEU A CA 1
ATOM 657 C C . LEU A 1 83 ? 8.466 1.182 18.499 1.00 61.16 83 LEU A C 1
ATOM 659 O O . LEU A 1 83 ? 9.347 0.337 18.337 1.00 61.16 83 LEU A O 1
ATOM 663 N N . LEU A 1 84 ? 8.070 1.993 17.518 1.00 60.53 84 LEU A N 1
ATOM 664 C CA . LEU A 1 84 ? 8.682 2.068 16.189 1.00 60.53 84 LEU A CA 1
ATOM 665 C C . LEU A 1 84 ? 9.623 3.272 16.027 1.00 60.53 84 LEU A C 1
ATOM 667 O O . LEU A 1 84 ? 10.350 3.308 15.033 1.00 60.53 84 LEU A O 1
ATOM 671 N N . GLN A 1 85 ? 9.583 4.223 16.966 1.00 51.03 85 GLN A N 1
ATOM 672 C CA . GLN A 1 85 ? 10.561 5.305 17.145 1.00 51.03 85 GLN A CA 1
ATOM 673 C C . GLN A 1 85 ? 11.807 4.797 17.873 1.00 51.03 85 GLN A C 1
ATOM 675 O O . GLN A 1 85 ? 12.900 5.298 17.532 1.00 51.03 85 GLN A O 1
#

Secondary structure (DSSP, 8-state):
--HHHHHHHHHHHHH-S--EE-HHHHTTSS-GGGSEE--SHHHHHHHHHHHHTS---HHHHHHHHHHHHHTTT-HHHHHHHHHH-

pLDDT: mean 80.12, std 13.03, range [35.34, 95.31]

Foldseek 3Di:
DLVVLLVVVLLCLLVHQAAEEACVSCPPNVCPVLHHHDHDPVSSVVVCVVSVPDDRDVVNVVVSVVVCVVCVVPPVVVVVVVVSD